Protein AF-A0A267T014-F1 (afdb_monomer)

Sequence (109 aa):
MQKKISIEIADNDAETTQGLMYRKSMPDTCGMLFVFPDSQERSFWMKNTFIPLDLLFINSNKEVITIQPNRPPFSEEAIPSYKPAQYVLEVNAGFCQRNGIKQGDKISF

Radius of gyration: 12.56 Å; Cα contacts (8 Å, |Δi|>4): 240; chains: 1; bounding box: 33×25×30 Å

Mean predicted aligned error: 2.31 Å

Nearest PDB structures (foldseek):
  3pjy-assembly1_A  TM=9.939E-01  e=1.218E-13  Sinorhizobium meliloti
  3m7a-assembly2_B  TM=9.860E-01  e=4.218E-12  Novosphingobium aromaticivorans DSM 12444
  3x29-assembly2_D  TM=3.868E-01  e=3.905E-02  Clostridium perfringens
  3ziw-assembly2_F  TM=4.193E-01  e=5.671E-02  Clostridium perfringens
  2xh6-assembly1_A  TM=4.083E-01  e=6.423E-02  Clostridium perfringens

Foldseek 3Di:
DDQAAAEDEDEDPVCVQCAQAPPPDDDQRYKYKYAAPFWDKDKDFQARHQFFKKKFFAAPQQFGADIDARHHHRGPDIDISVGTGRMMIIGGGCSCVVVVNDGGDGDDD

pLDDT: mean 96.93, std 4.25, range [60.16, 98.81]

Solvent-accessible surface area (backbone atoms only — not comparable to full-atom values): 6088 Å² total; per-residue (Å²): 135,91,86,82,63,52,69,48,80,22,73,48,72,69,46,53,72,47,62,64,44,72,38,85,73,78,61,90,53,38,34,41,36,36,51,52,102,53,67,40,71,46,71,47,63,26,59,60,15,64,51,43,28,21,40,36,24,16,27,86,86,34,29,27,72,31,72,48,67,59,39,59,48,52,35,72,60,80,47,66,36,92,43,55,26,20,30,36,38,40,33,48,44,52,50,45,69,78,69,70,60,54,71,72,41,76,64,86,133

Secondary structure (DSSP, 8-state):
-----EEEEE-SHHHHHHTTTT-S---TTEEEEEEEEEEE--EE--TT--S-EEEEEE-TTSBEEEEEEEEPTT--S-EE-SS-EEEEEEEETTHHHHHT--TT-B---

Structure (mmCIF, N/CA/C/O backbone):
data_AF-A0A267T014-F1
#
_entry.id   AF-A0A267T014-F1
#
loop_
_atom_site.group_PDB
_atom_site.id
_atom_site.type_symbol
_atom_site.label_atom_id
_atom_site.label_alt_id
_atom_site.label_comp_id
_atom_site.label_asym_id
_atom_site.label_entity_id
_atom_site.label_seq_id
_atom_site.pdbx_PDB_ins_code
_atom_site.Cartn_x
_atom_site.Cartn_y
_atom_site.Cartn_z
_atom_site.occupancy
_atom_site.B_iso_or_equiv
_atom_site.auth_seq_id
_atom_site.auth_comp_id
_atom_site.auth_asym_id
_atom_site.auth_atom_id
_atom_site.pdbx_PDB_model_num
ATOM 1 N N . MET A 1 1 ? -17.517 8.555 -2.477 1.00 60.16 1 MET A N 1
ATOM 2 C CA . MET A 1 1 ? -17.987 7.291 -3.095 1.00 60.16 1 MET A CA 1
ATOM 3 C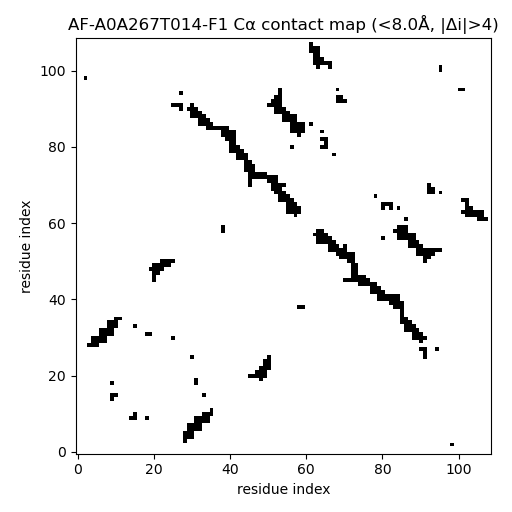 C . MET A 1 1 ? -17.208 6.150 -2.462 1.00 60.16 1 MET A C 1
ATOM 5 O O . MET A 1 1 ? -16.056 6.370 -2.119 1.00 60.16 1 MET A O 1
ATOM 9 N N . GLN A 1 2 ? -17.812 4.977 -2.260 1.00 79.19 2 GLN A N 1
ATOM 10 C CA . GLN A 1 2 ? -17.132 3.828 -1.649 1.00 79.19 2 GLN A CA 1
ATOM 11 C C . GLN A 1 2 ? -16.549 2.930 -2.749 1.00 79.19 2 GLN A C 1
ATOM 13 O O . GLN A 1 2 ? -17.287 2.482 -3.626 1.00 79.19 2 GLN A O 1
ATOM 18 N N . LYS A 1 3 ? -15.238 2.673 -2.714 1.00 90.69 3 LYS A N 1
ATOM 19 C CA . LYS A 1 3 ? -14.556 1.735 -3.617 1.00 90.69 3 LYS A CA 1
ATOM 20 C C . LYS A 1 3 ? -14.310 0.421 -2.879 1.00 90.69 3 LYS A C 1
ATOM 22 O O . LYS A 1 3 ? -13.855 0.440 -1.740 1.00 90.69 3 LYS A O 1
ATOM 27 N N . LYS A 1 4 ? -14.611 -0.707 -3.522 1.00 95.75 4 LYS A N 1
ATOM 28 C CA . LYS A 1 4 ? -14.317 -2.053 -3.011 1.00 95.75 4 LYS A CA 1
ATOM 29 C C . LYS A 1 4 ? -13.275 -2.716 -3.902 1.00 95.75 4 LYS A C 1
ATOM 31 O O . LYS A 1 4 ? -13.342 -2.570 -5.124 1.00 95.75 4 LYS A O 1
ATOM 36 N N . ILE A 1 5 ? -12.345 -3.424 -3.276 1.00 96.69 5 ILE A N 1
ATOM 37 C CA . ILE A 1 5 ? -11.317 -4.239 -3.923 1.00 96.69 5 ILE A CA 1
ATOM 38 C C . ILE A 1 5 ? -11.210 -5.577 -3.189 1.00 96.69 5 ILE A C 1
ATOM 40 O O . ILE A 1 5 ? -11.568 -5.666 -2.014 1.00 96.69 5 ILE A O 1
ATOM 44 N N . SER A 1 6 ? -10.735 -6.604 -3.880 1.00 97.94 6 SER A N 1
ATOM 45 C CA . SER A 1 6 ? -10.329 -7.870 -3.273 1.00 97.94 6 SER A CA 1
ATOM 46 C C . SER A 1 6 ? -8.947 -7.711 -2.643 1.00 97.94 6 SER A C 1
ATOM 48 O O . SER A 1 6 ? -8.082 -7.061 -3.225 1.00 97.94 6 SER A O 1
ATOM 50 N N . ILE A 1 7 ? -8.733 -8.296 -1.467 1.00 97.56 7 ILE A N 1
ATOM 51 C CA . ILE A 1 7 ? -7.447 -8.228 -0.769 1.00 97.56 7 ILE A CA 1
ATOM 52 C C . ILE A 1 7 ? -6.892 -9.624 -0.517 1.00 97.56 7 ILE A C 1
ATOM 54 O O . ILE A 1 7 ? -7.632 -10.537 -0.156 1.00 97.56 7 ILE A O 1
ATOM 58 N N . GLU A 1 8 ? -5.586 -9.766 -0.692 1.00 97.88 8 GLU A N 1
ATOM 59 C CA . GLU A 1 8 ? -4.807 -10.832 -0.065 1.00 97.88 8 GLU A CA 1
ATOM 60 C C . GLU A 1 8 ? -4.261 -10.310 1.264 1.00 97.88 8 GLU A C 1
ATOM 62 O O . GLU A 1 8 ? -3.900 -9.136 1.356 1.00 97.88 8 GLU A O 1
ATOM 67 N N . ILE A 1 9 ? -4.243 -11.150 2.298 1.00 97.62 9 ILE A N 1
ATOM 68 C CA . ILE A 1 9 ? -3.775 -10.766 3.633 1.00 97.62 9 ILE A CA 1
ATOM 69 C C . ILE A 1 9 ? -2.358 -11.300 3.820 1.00 97.62 9 ILE A C 1
ATOM 71 O O . ILE A 1 9 ? -2.108 -12.466 3.530 1.00 97.62 9 ILE A O 1
ATOM 75 N N . ALA A 1 10 ? -1.467 -10.433 4.293 1.00 96.56 10 ALA A N 1
ATOM 76 C CA . ALA A 1 10 ? -0.156 -10.791 4.815 1.00 96.56 10 ALA A CA 1
ATOM 77 C C . ALA A 1 10 ? -0.148 -10.492 6.321 1.00 96.56 10 ALA A C 1
ATOM 79 O O . ALA A 1 10 ? -0.177 -9.321 6.713 1.00 96.56 10 ALA A O 1
ATOM 80 N N . ASP A 1 11 ? -0.166 -11.527 7.162 1.00 93.81 11 ASP A N 1
ATOM 81 C CA . ASP A 1 11 ? -0.324 -11.386 8.624 1.00 93.81 11 ASP A CA 1
ATOM 82 C C . ASP A 1 11 ? 0.817 -11.997 9.450 1.00 93.81 11 ASP A C 1
ATOM 84 O O . ASP A 1 11 ? 0.798 -11.965 10.684 1.00 93.81 11 ASP A O 1
ATOM 88 N N . ASN A 1 12 ? 1.849 -12.494 8.771 1.00 94.19 12 ASN A N 1
ATOM 89 C CA . ASN A 1 12 ? 3.089 -12.952 9.383 1.00 94.19 12 ASN A CA 1
ATOM 90 C C . ASN A 1 12 ? 4.325 -12.347 8.701 1.00 94.19 12 ASN A C 1
ATOM 92 O O . ASN A 1 12 ? 4.249 -11.738 7.629 1.00 94.19 12 ASN A O 1
ATOM 96 N N . ASP A 1 13 ? 5.487 -12.518 9.332 1.00 92.19 13 ASP A N 1
ATOM 97 C CA . ASP A 1 13 ? 6.745 -11.914 8.882 1.00 92.19 13 ASP A CA 1
ATOM 98 C C . ASP A 1 13 ? 7.180 -12.404 7.494 1.00 92.19 13 ASP A C 1
ATOM 100 O O . ASP A 1 13 ? 7.713 -11.623 6.702 1.00 92.19 13 ASP A O 1
ATOM 104 N N . ALA A 1 14 ? 6.946 -13.682 7.176 1.00 94.94 14 ALA A N 1
ATOM 105 C CA . ALA A 1 14 ? 7.335 -14.263 5.893 1.00 94.94 14 ALA A CA 1
ATOM 106 C C . ALA A 1 14 ? 6.489 -13.692 4.746 1.00 94.94 14 ALA A C 1
ATOM 108 O O . ALA A 1 14 ? 7.036 -13.253 3.734 1.00 94.94 14 ALA A O 1
ATOM 109 N N . GLU A 1 15 ? 5.169 -13.632 4.926 1.00 95.69 15 GLU A N 1
ATOM 110 C CA . GLU A 1 15 ? 4.247 -13.012 3.970 1.00 95.69 15 GLU A CA 1
ATOM 111 C C . GLU A 1 15 ? 4.498 -11.513 3.830 1.00 95.69 15 GLU A C 1
ATOM 113 O O . GLU A 1 15 ? 4.523 -11.001 2.713 1.00 95.69 15 GLU A O 1
ATOM 118 N N . THR A 1 16 ? 4.755 -10.818 4.940 1.00 94.31 16 THR A N 1
ATOM 119 C CA . THR A 1 16 ? 5.069 -9.385 4.929 1.00 94.31 16 THR A CA 1
ATOM 120 C C . THR A 1 16 ? 6.360 -9.101 4.171 1.00 94.31 16 THR A C 1
ATOM 122 O O . THR A 1 16 ? 6.414 -8.179 3.361 1.00 94.31 16 THR A O 1
ATOM 125 N N . THR A 1 17 ? 7.399 -9.907 4.402 1.00 93.69 17 THR A N 1
ATOM 126 C CA . THR A 1 17 ? 8.692 -9.755 3.721 1.00 93.69 17 THR A CA 1
ATOM 127 C C . THR A 1 17 ? 8.571 -10.040 2.228 1.00 93.69 17 THR A C 1
ATOM 129 O O . THR A 1 17 ? 9.200 -9.355 1.425 1.00 93.69 17 THR A O 1
ATOM 132 N N . GLN A 1 18 ? 7.778 -11.046 1.851 1.00 96.62 18 GLN A N 1
ATOM 133 C CA . GLN A 1 18 ? 7.553 -11.407 0.455 1.00 96.62 18 GLN A CA 1
ATOM 134 C C . GLN A 1 18 ? 6.678 -10.379 -0.276 1.00 96.62 18 GLN A C 1
ATOM 136 O O . GLN A 1 18 ? 6.966 -10.046 -1.424 1.00 96.62 18 GLN A O 1
ATOM 141 N N . GLY A 1 19 ? 5.602 -9.902 0.350 1.00 97.12 19 GLY A N 1
ATOM 142 C CA . GLY A 1 19 ? 4.655 -8.959 -0.240 1.00 97.12 19 GLY A CA 1
ATOM 143 C C . GLY A 1 19 ? 4.237 -9.326 -1.673 1.00 97.12 19 GLY A C 1
ATOM 144 O O . GLY A 1 19 ? 3.939 -10.480 -1.999 1.00 97.12 19 GLY A O 1
ATOM 145 N N . LEU A 1 20 ? 4.271 -8.334 -2.565 1.00 97.69 20 LEU A N 1
ATOM 146 C CA . LEU A 1 20 ? 3.975 -8.490 -3.994 1.00 97.69 20 LEU A CA 1
ATOM 147 C C . LEU A 1 20 ? 5.208 -8.830 -4.864 1.00 97.69 20 LEU A C 1
ATOM 149 O O . LEU A 1 20 ? 5.142 -8.702 -6.093 1.00 97.69 20 LEU A O 1
ATOM 153 N N . MET A 1 21 ? 6.324 -9.286 -4.274 1.00 98.25 21 MET A N 1
ATOM 154 C CA . MET A 1 21 ? 7.528 -9.656 -5.030 1.00 98.25 21 MET A CA 1
ATOM 155 C C . MET A 1 21 ? 7.228 -10.684 -6.132 1.00 98.25 21 MET A C 1
ATOM 157 O O . MET A 1 21 ? 6.413 -11.596 -5.978 1.00 98.25 21 MET A O 1
ATOM 161 N N . TYR A 1 22 ? 7.928 -10.538 -7.258 1.00 98.25 22 TYR A N 1
ATOM 162 C CA . TYR A 1 22 ? 7.884 -11.399 -8.446 1.00 98.25 22 TYR A CA 1
ATOM 163 C C . TYR A 1 22 ? 6.546 -11.467 -9.203 1.00 98.25 22 TYR A C 1
ATOM 165 O O . TYR A 1 22 ? 6.456 -12.134 -10.241 1.00 98.25 22 TYR A O 1
ATOM 173 N N . ARG A 1 23 ? 5.504 -10.757 -8.754 1.00 97.44 23 ARG A N 1
ATOM 174 C CA . ARG A 1 23 ? 4.235 -10.670 -9.487 1.00 97.44 23 ARG A CA 1
ATOM 175 C C . ARG A 1 23 ? 4.395 -9.798 -10.722 1.00 97.44 23 ARG A C 1
ATOM 177 O O . ARG A 1 23 ? 4.787 -8.641 -10.635 1.00 97.44 23 ARG A O 1
ATOM 184 N N . LYS A 1 24 ? 4.045 -10.348 -11.886 1.00 97.44 24 LYS A N 1
ATOM 185 C CA . LYS A 1 24 ? 4.133 -9.644 -13.179 1.00 97.44 24 LYS A CA 1
ATOM 186 C C . LYS A 1 24 ? 2.963 -8.691 -13.433 1.00 97.44 24 LYS A C 1
ATOM 188 O O . LYS A 1 24 ? 3.075 -7.804 -14.270 1.00 97.44 24 LYS A O 1
ATOM 193 N N . SER A 1 25 ? 1.840 -8.897 -12.748 1.00 97.56 25 SER A N 1
ATOM 194 C CA . SER A 1 25 ? 0.618 -8.105 -12.896 1.00 97.56 25 SER A CA 1
ATOM 195 C C . SER A 1 25 ? -0.299 -8.299 -11.690 1.00 97.56 25 SER A C 1
ATOM 197 O O . SER A 1 25 ? -0.286 -9.366 -11.076 1.00 97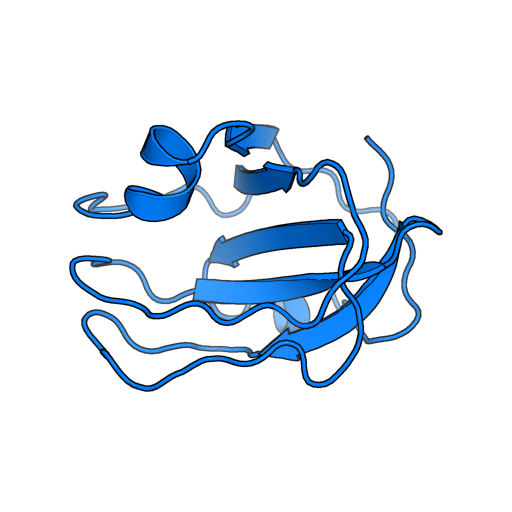.56 25 SER A O 1
ATOM 199 N N . MET A 1 26 ? -1.158 -7.317 -11.424 1.00 97.94 26 MET A N 1
ATOM 200 C CA . MET A 1 26 ? -2.265 -7.402 -10.470 1.00 97.94 26 MET A CA 1
ATOM 201 C C . MET A 1 26 ? -3.472 -6.644 -11.050 1.00 97.94 26 MET A C 1
ATOM 203 O O . MET A 1 26 ? -3.267 -5.579 -11.633 1.00 97.94 26 MET A O 1
ATOM 207 N N . PRO A 1 27 ? -4.716 -7.148 -10.949 1.00 97.56 27 PRO A N 1
ATOM 208 C CA . PRO A 1 27 ? -5.892 -6.385 -11.366 1.00 97.56 27 PRO A CA 1
ATOM 209 C C . PRO A 1 27 ? -6.059 -5.094 -10.552 1.00 97.56 27 PRO A C 1
ATOM 211 O O . PRO A 1 27 ? -5.832 -5.088 -9.347 1.00 97.56 27 PRO A O 1
ATOM 214 N N . ASP A 1 28 ? -6.564 -4.027 -11.175 1.00 93.88 28 ASP A N 1
ATOM 215 C CA . ASP A 1 28 ? -6.850 -2.739 -10.507 1.00 93.88 28 ASP A CA 1
ATOM 216 C C . ASP A 1 28 ? -7.933 -2.824 -9.413 1.00 93.88 28 ASP A C 1
ATOM 218 O O . ASP A 1 28 ? -8.163 -1.872 -8.668 1.00 93.88 28 ASP A O 1
ATOM 222 N N . THR A 1 29 ? -8.630 -3.956 -9.330 1.00 95.00 29 THR A N 1
ATOM 223 C CA . THR A 1 29 ? -9.615 -4.275 -8.292 1.00 95.00 29 THR A CA 1
ATOM 224 C C . THR A 1 29 ? -9.037 -5.144 -7.179 1.00 95.00 29 THR A C 1
ATOM 226 O O . THR A 1 29 ? -9.814 -5.696 -6.402 1.00 95.00 29 THR A O 1
ATOM 229 N N . CYS A 1 30 ? -7.714 -5.293 -7.111 1.00 98.12 30 CYS A N 1
ATOM 230 C CA . CYS A 1 30 ? -7.021 -6.094 -6.112 1.00 98.12 30 CYS A CA 1
ATOM 231 C C . CYS A 1 30 ? -5.970 -5.272 -5.354 1.00 98.12 30 CYS A C 1
ATOM 233 O O . CYS A 1 30 ? -5.503 -4.235 -5.828 1.00 98.12 30 CYS A O 1
ATOM 235 N N . GLY A 1 31 ? -5.586 -5.771 -4.184 1.00 98.25 31 GLY A N 1
ATOM 236 C CA . GLY A 1 31 ? -4.468 -5.269 -3.398 1.00 98.25 31 GLY A CA 1
ATOM 237 C C . GLY A 1 31 ? -3.983 -6.306 -2.391 1.00 98.25 31 GLY A C 1
ATOM 238 O O . GLY A 1 31 ? -4.551 -7.395 -2.282 1.00 98.25 31 GLY A O 1
ATOM 239 N N . MET A 1 32 ? -2.951 -5.950 -1.638 1.00 98.62 32 MET A N 1
ATOM 240 C CA . MET A 1 32 ? -2.450 -6.744 -0.519 1.00 98.62 32 MET A CA 1
ATOM 241 C C . MET A 1 32 ? -2.508 -5.919 0.762 1.00 98.62 32 MET A C 1
ATOM 243 O O . MET A 1 32 ? -1.994 -4.802 0.809 1.00 98.62 32 MET A O 1
ATOM 247 N N . LEU A 1 33 ? -3.169 -6.459 1.782 1.00 98.62 33 LEU A N 1
ATOM 248 C CA . LEU A 1 33 ? -3.293 -5.853 3.098 1.00 98.62 33 LEU A CA 1
ATOM 249 C C . LEU A 1 33 ? -2.319 -6.531 4.059 1.00 98.62 33 LEU A C 1
ATOM 251 O O . LEU A 1 33 ? -2.468 -7.704 4.388 1.00 98.62 33 LEU A O 1
ATOM 255 N N . PHE A 1 34 ? -1.367 -5.756 4.550 1.00 98.62 34 PHE A N 1
ATOM 256 C CA . PHE A 1 34 ? -0.454 -6.148 5.610 1.00 98.62 34 PHE A CA 1
ATOM 257 C C . PHE A 1 34 ? -1.093 -5.803 6.953 1.00 98.62 34 PHE A C 1
ATOM 259 O O . PHE A 1 34 ? -1.484 -4.649 7.175 1.00 98.62 34 PHE A O 1
ATOM 266 N N . VAL A 1 35 ? -1.214 -6.792 7.834 1.00 98.00 35 VAL A N 1
ATOM 267 C CA . VAL A 1 35 ? -1.845 -6.658 9.150 1.00 98.00 35 VAL A CA 1
ATOM 268 C C . VAL A 1 35 ? -0.806 -6.910 10.224 1.00 98.00 35 VAL A C 1
ATOM 270 O O . VAL A 1 35 ? -0.182 -7.964 10.257 1.00 98.00 35 VAL A O 1
ATOM 273 N N . PHE A 1 36 ? -0.649 -5.951 11.130 1.00 97.88 36 PHE A N 1
ATOM 274 C CA . PHE A 1 36 ? 0.336 -6.050 12.193 1.00 97.88 36 PHE A CA 1
ATOM 275 C C . PHE A 1 36 ? -0.318 -6.067 13.581 1.00 97.88 36 PHE A C 1
ATOM 277 O O . PHE A 1 36 ? -1.374 -5.452 13.785 1.00 97.88 36 PHE A O 1
ATOM 284 N N . PRO A 1 37 ? 0.305 -6.741 14.565 1.00 96.56 37 PRO A N 1
ATOM 285 C CA . PRO A 1 37 ? -0.251 -6.858 15.914 1.00 96.56 37 PRO A CA 1
ATOM 286 C C . PRO A 1 37 ? -0.222 -5.537 16.698 1.00 96.56 37 PRO A C 1
ATOM 288 O O . PRO A 1 37 ? -0.943 -5.392 17.683 1.00 96.56 37 PRO A O 1
ATOM 291 N N . ASP A 1 38 ? 0.585 -4.568 16.270 1.00 97.38 38 ASP A N 1
ATOM 292 C CA . ASP A 1 38 ? 0.818 -3.304 16.959 1.00 97.38 38 ASP A CA 1
ATOM 293 C C . ASP A 1 38 ? 0.774 -2.088 16.020 1.00 97.38 38 ASP A C 1
ATOM 295 O O . ASP A 1 38 ? 0.644 -2.199 14.800 1.00 97.38 38 ASP A O 1
ATOM 299 N N . SER A 1 39 ? 0.853 -0.889 16.600 1.00 97.88 39 SER A N 1
ATOM 300 C CA . SER A 1 39 ? 0.929 0.368 15.853 1.00 97.88 39 SER A CA 1
ATOM 301 C C . SER A 1 39 ? 2.301 0.996 16.065 1.00 97.88 39 SER A C 1
ATOM 303 O O . SER A 1 39 ? 2.580 1.532 17.137 1.00 97.88 39 SER A O 1
ATOM 305 N N . GLN A 1 40 ? 3.155 0.924 15.046 1.00 98.31 40 GLN A N 1
ATOM 306 C CA . GLN A 1 40 ? 4.516 1.469 15.053 1.00 98.31 40 GLN A CA 1
ATOM 307 C C . GLN A 1 40 ? 4.826 2.134 13.714 1.00 98.31 40 GLN A C 1
ATOM 309 O O . GLN A 1 40 ? 4.092 1.952 12.741 1.00 98.31 40 GLN A O 1
ATOM 314 N N . GLU A 1 41 ? 5.887 2.937 13.646 1.00 98.19 41 GLU A N 1
ATOM 315 C CA . GLU A 1 41 ? 6.391 3.375 12.345 1.00 98.19 41 GLU A CA 1
ATOM 316 C C . GLU A 1 41 ? 6.860 2.160 11.540 1.00 98.19 41 GLU A C 1
ATOM 318 O O . GLU A 1 41 ? 7.551 1.282 12.053 1.00 98.19 41 GLU A O 1
ATOM 323 N N . ARG A 1 42 ? 6.445 2.097 10.274 1.00 97.12 42 ARG A N 1
ATOM 324 C CA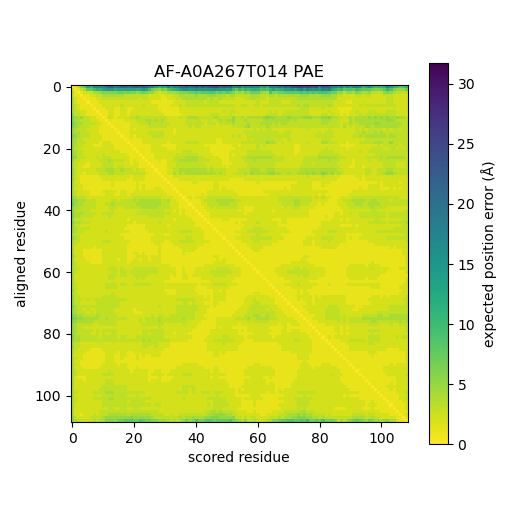 . ARG A 1 42 ? 6.742 0.984 9.368 1.00 97.12 42 ARG A CA 1
ATOM 325 C C . ARG A 1 42 ? 7.502 1.508 8.172 1.00 97.12 42 ARG A C 1
ATOM 327 O O . ARG A 1 42 ? 7.262 2.630 7.733 1.00 97.12 42 ARG A O 1
ATOM 334 N N . SER A 1 43 ? 8.381 0.685 7.621 1.00 97.38 43 SER A N 1
ATOM 335 C CA . SER A 1 43 ? 9.070 0.994 6.375 1.00 97.38 43 SER A CA 1
ATOM 336 C C . SER A 1 43 ? 8.992 -0.193 5.437 1.00 97.38 43 SER A C 1
ATOM 338 O O . SER A 1 43 ? 9.214 -1.327 5.847 1.00 97.38 43 SER A O 1
ATOM 340 N N . PHE A 1 44 ? 8.678 0.098 4.183 1.00 98.19 44 PHE A N 1
ATOM 341 C CA . PHE A 1 44 ? 8.633 -0.863 3.087 1.00 98.19 44 PHE A CA 1
ATOM 342 C C . PHE A 1 44 ? 9.709 -0.517 2.051 1.00 98.19 44 PHE A C 1
ATOM 344 O O . PHE A 1 44 ? 10.403 0.494 2.172 1.00 98.19 44 PHE A O 1
ATOM 351 N N . TRP A 1 45 ? 9.831 -1.357 1.031 1.00 97.81 45 TRP A N 1
ATOM 352 C CA . TRP A 1 45 ? 10.640 -1.138 -0.166 1.00 97.81 45 TRP A CA 1
ATOM 353 C C . TRP A 1 45 ? 9.960 -1.812 -1.362 1.00 97.81 45 TRP A C 1
ATOM 355 O O . TRP A 1 45 ? 8.951 -2.494 -1.207 1.00 97.81 45 TRP A O 1
ATOM 365 N N . MET A 1 46 ? 10.535 -1.676 -2.550 1.00 98.44 46 MET A N 1
ATOM 366 C CA . MET A 1 46 ? 10.057 -2.304 -3.787 1.00 98.44 46 MET A CA 1
ATOM 367 C C . MET A 1 46 ? 11.016 -3.394 -4.287 1.00 98.44 46 MET A C 1
ATOM 369 O O . MET A 1 46 ? 10.978 -3.766 -5.465 1.00 98.44 46 MET A O 1
ATOM 373 N N . LYS A 1 47 ? 11.898 -3.907 -3.414 1.00 98.06 47 LYS A N 1
ATOM 374 C CA . LYS A 1 47 ? 12.862 -4.966 -3.740 1.00 98.06 47 LYS A CA 1
ATOM 375 C C . LYS A 1 47 ? 12.133 -6.141 -4.384 1.00 98.06 47 LYS A C 1
ATOM 377 O O . LYS A 1 47 ? 11.194 -6.656 -3.802 1.00 98.06 47 LYS A O 1
ATOM 382 N N . ASN A 1 48 ? 12.565 -6.565 -5.572 1.00 98.25 48 ASN A N 1
ATOM 383 C CA . ASN A 1 48 ? 11.957 -7.656 -6.350 1.00 98.25 48 ASN A CA 1
ATOM 384 C C . ASN A 1 48 ? 10.461 -7.494 -6.710 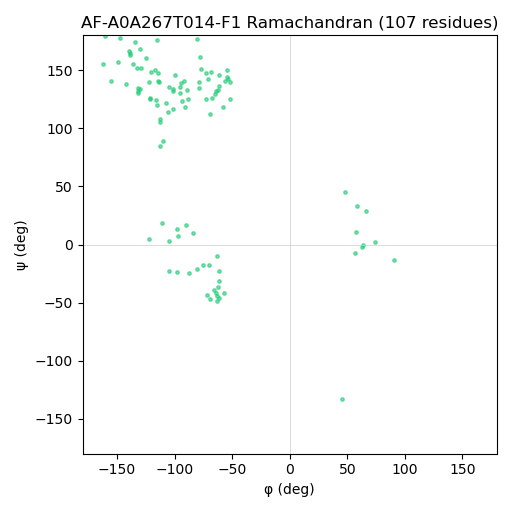1.00 98.25 48 ASN A C 1
ATOM 386 O O . ASN A 1 48 ? 9.856 -8.438 -7.224 1.00 98.25 48 ASN A O 1
ATOM 390 N N . THR A 1 49 ? 9.859 -6.321 -6.514 1.00 98.50 49 THR A N 1
ATOM 391 C CA . THR A 1 49 ? 8.478 -6.027 -6.923 1.00 98.50 49 THR A CA 1
ATOM 392 C C . THR A 1 49 ? 8.478 -5.444 -8.333 1.00 98.50 49 THR A C 1
ATOM 394 O O . THR A 1 49 ? 9.084 -4.402 -8.575 1.00 98.50 49 THR A O 1
ATOM 397 N N . PHE A 1 50 ? 7.826 -6.127 -9.283 1.00 98.56 50 PHE A N 1
ATOM 398 C CA . PHE A 1 50 ? 7.893 -5.774 -10.712 1.00 98.56 50 PHE A CA 1
ATOM 399 C C . PHE A 1 50 ? 6.842 -4.743 -11.137 1.00 98.56 50 PHE A C 1
ATOM 401 O O . PHE A 1 50 ? 7.027 -4.047 -12.134 1.00 98.56 50 PHE A O 1
ATOM 408 N N . ILE A 1 51 ? 5.731 -4.667 -10.405 1.00 98.38 51 ILE A N 1
ATOM 409 C CA . ILE A 1 51 ? 4.641 -3.727 -10.667 1.00 98.38 51 ILE A CA 1
ATOM 410 C C . ILE A 1 51 ? 4.821 -2.460 -9.818 1.00 98.38 51 ILE A C 1
ATOM 412 O O . ILE A 1 51 ? 5.199 -2.565 -8.653 1.00 98.38 51 ILE A O 1
ATOM 416 N N . PRO A 1 52 ? 4.576 -1.258 -10.366 1.00 98.44 52 PRO A N 1
ATOM 417 C CA . PRO A 1 52 ? 4.591 -0.035 -9.573 1.00 98.44 52 PRO A CA 1
ATOM 418 C C . PRO A 1 52 ? 3.366 0.009 -8.649 1.00 98.44 52 PRO A C 1
ATOM 420 O O . PRO A 1 52 ? 2.266 -0.380 -9.056 1.00 98.44 52 PRO A O 1
ATOM 423 N N . LEU A 1 53 ? 3.538 0.521 -7.429 1.00 98.75 53 LEU A N 1
ATOM 424 C CA . LEU A 1 53 ? 2.501 0.486 -6.389 1.00 98.75 53 LEU A CA 1
ATOM 425 C C . LEU A 1 53 ? 2.252 1.855 -5.750 1.00 98.75 53 LEU A C 1
ATOM 427 O O . LEU A 1 53 ? 3.152 2.687 -5.653 1.00 98.75 53 LEU A O 1
ATOM 431 N N . ASP A 1 54 ? 1.031 2.065 -5.265 1.00 98.75 54 ASP A N 1
ATOM 432 C CA . ASP A 1 54 ? 0.761 3.024 -4.197 1.00 98.75 54 ASP A CA 1
ATOM 433 C C . ASP A 1 54 ? 0.753 2.261 -2.864 1.00 98.75 54 ASP A C 1
ATOM 435 O O . ASP A 1 54 ? 0.126 1.204 -2.758 1.00 98.75 54 ASP A O 1
ATOM 439 N N . LEU A 1 55 ? 1.405 2.815 -1.839 1.00 98.75 55 LEU A N 1
ATOM 440 C CA . LEU A 1 55 ? 1.365 2.287 -0.472 1.00 98.75 55 LEU A CA 1
ATOM 441 C C . LEU A 1 55 ? 0.526 3.212 0.411 1.00 98.75 55 LEU A C 1
ATOM 443 O O . LEU A 1 55 ? 0.842 4.396 0.556 1.00 98.75 55 LEU A O 1
ATOM 447 N N . LEU A 1 56 ? -0.530 2.674 1.019 1.00 98.69 56 LEU A N 1
ATOM 448 C CA . LEU A 1 56 ? -1.371 3.378 1.982 1.00 98.69 56 LEU A CA 1
ATOM 449 C C . LEU A 1 56 ? -1.053 2.865 3.385 1.00 98.69 56 LEU A C 1
ATOM 451 O O . LEU A 1 56 ? -1.345 1.718 3.711 1.00 98.69 56 LEU A O 1
ATOM 455 N N . PHE A 1 57 ? -0.497 3.724 4.230 1.00 98.81 57 PHE A N 1
ATOM 456 C CA . PHE A 1 57 ? -0.276 3.432 5.643 1.00 98.81 57 PHE A CA 1
ATOM 457 C C . PHE A 1 57 ? -1.504 3.841 6.445 1.00 98.81 57 PHE A C 1
ATOM 459 O O . PHE A 1 57 ? -2.039 4.940 6.267 1.00 98.81 57 PHE A O 1
ATOM 466 N N . ILE A 1 58 ? -1.959 2.951 7.321 1.00 98.81 58 ILE A N 1
ATOM 467 C CA . ILE A 1 58 ? -3.262 3.039 7.976 1.00 98.81 58 ILE A CA 1
ATOM 468 C C . ILE A 1 58 ? -3.078 2.809 9.477 1.00 98.81 58 ILE A C 1
ATOM 470 O O . ILE A 1 58 ? -2.400 1.871 9.903 1.00 98.81 58 ILE A O 1
ATOM 474 N N . ASN A 1 59 ? -3.677 3.669 10.297 1.00 98.50 59 ASN A N 1
ATOM 475 C CA . ASN A 1 59 ? -3.597 3.555 11.754 1.00 98.50 59 ASN A CA 1
ATOM 476 C C . ASN A 1 59 ? -4.587 2.514 12.322 1.00 98.50 59 ASN A C 1
ATOM 478 O O . ASN A 1 59 ? -5.420 1.951 11.611 1.00 98.50 59 ASN A O 1
ATOM 482 N N . SER A 1 60 ? -4.531 2.293 13.637 1.00 98.06 60 SER A N 1
ATOM 483 C CA . SER A 1 60 ? -5.425 1.373 14.358 1.00 98.06 60 SER A CA 1
ATOM 484 C C . SER A 1 60 ? -6.914 1.742 14.278 1.00 98.06 60 SER A C 1
ATOM 486 O O . SER A 1 60 ? -7.773 0.869 14.379 1.00 98.06 60 SER A O 1
ATOM 488 N N . ASN A 1 61 ? -7.234 3.012 14.007 1.00 98.12 61 ASN A N 1
ATOM 489 C CA . ASN A 1 61 ? -8.599 3.503 13.785 1.00 98.12 61 ASN A CA 1
ATOM 490 C C . ASN A 1 61 ? -9.092 3.301 12.336 1.00 98.12 61 ASN A C 1
ATOM 492 O O . ASN A 1 61 ? -10.144 3.833 11.965 1.00 98.12 61 ASN A O 1
ATOM 496 N N . LYS A 1 62 ? -8.345 2.539 11.523 1.00 98.19 62 LYS A N 1
ATOM 497 C CA . LYS A 1 62 ? -8.589 2.281 10.095 1.00 98.19 62 LYS A CA 1
ATOM 498 C C . LYS A 1 62 ? -8.634 3.555 9.238 1.00 98.19 62 LYS A C 1
ATOM 500 O O . LYS A 1 62 ? -9.374 3.624 8.257 1.00 98.19 62 LYS A O 1
ATOM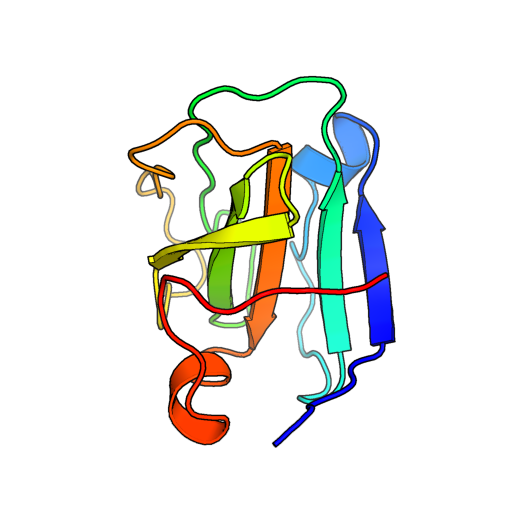 505 N N . GLU A 1 63 ? -7.849 4.565 9.599 1.00 98.50 63 GLU A N 1
ATOM 506 C CA . GLU A 1 63 ? -7.706 5.821 8.856 1.00 98.50 63 GLU A CA 1
ATOM 507 C C . GLU A 1 63 ? -6.372 5.857 8.103 1.00 98.50 63 GLU A C 1
ATOM 509 O O . GLU A 1 63 ? -5.327 5.509 8.659 1.00 98.50 63 GLU A O 1
ATOM 514 N N . VAL A 1 64 ? -6.401 6.298 6.844 1.00 98.56 64 VAL A N 1
ATOM 515 C CA . VAL A 1 64 ? -5.204 6.490 6.018 1.00 98.56 64 VAL A CA 1
ATOM 516 C C . VAL A 1 64 ? -4.403 7.672 6.558 1.00 98.56 64 VAL A C 1
ATOM 518 O O . VAL A 1 64 ? -4.819 8.824 6.452 1.00 98.56 64 VAL A O 1
ATOM 521 N N . ILE A 1 65 ? -3.223 7.399 7.105 1.00 98.50 65 ILE A N 1
ATOM 522 C CA . ILE A 1 65 ? -2.351 8.408 7.723 1.00 98.50 65 ILE A CA 1
ATOM 523 C C . ILE A 1 65 ? -1.252 8.905 6.792 1.00 98.50 65 ILE A C 1
ATOM 525 O O . ILE A 1 65 ? -0.723 9.996 7.001 1.00 98.50 65 ILE A O 1
ATOM 529 N N . THR A 1 66 ? -0.872 8.113 5.790 1.00 98.56 66 THR A N 1
ATOM 530 C CA . THR A 1 66 ? 0.149 8.457 4.796 1.00 98.56 66 THR A CA 1
ATOM 531 C C . THR A 1 66 ? -0.100 7.666 3.520 1.00 98.56 66 THR A C 1
ATOM 533 O O . THR A 1 66 ? -0.468 6.497 3.567 1.00 98.56 66 THR A O 1
ATOM 536 N N . ILE A 1 67 ? 0.101 8.318 2.376 1.00 98.69 67 ILE A N 1
ATOM 537 C CA . ILE A 1 67 ? 0.072 7.685 1.057 1.00 98.69 67 ILE A CA 1
ATOM 538 C C . ILE A 1 67 ? 1.431 7.942 0.419 1.00 98.69 67 ILE A C 1
ATOM 540 O O . ILE A 1 67 ? 1.859 9.092 0.323 1.00 98.69 67 ILE A O 1
ATOM 544 N N . GLN A 1 68 ? 2.092 6.877 -0.016 1.00 98.50 68 GLN A N 1
ATOM 545 C CA . GLN A 1 68 ? 3.335 6.912 -0.776 1.00 98.50 68 GLN A CA 1
ATOM 546 C C . GLN A 1 68 ? 3.001 6.456 -2.205 1.00 98.50 68 GLN A C 1
ATOM 548 O O . GLN A 1 68 ? 3.025 5.258 -2.485 1.00 98.50 68 GLN A O 1
ATOM 553 N N . PRO A 1 69 ? 2.620 7.380 -3.106 1.00 98.31 69 PRO A N 1
ATOM 554 C CA . PRO A 1 69 ? 2.129 7.015 -4.430 1.00 98.31 69 PRO A CA 1
ATOM 555 C C . PRO A 1 69 ? 3.273 6.641 -5.379 1.00 98.31 69 PRO A C 1
ATOM 557 O O . PRO A 1 69 ? 4.418 7.048 -5.155 1.00 98.31 69 PRO A O 1
ATOM 560 N N . ASN A 1 70 ? 2.927 5.934 -6.459 1.00 97.81 70 ASN A N 1
ATOM 561 C CA . ASN A 1 70 ? 3.758 5.676 -7.642 1.00 97.81 70 ASN A CA 1
ATOM 562 C C . ASN A 1 70 ? 5.187 5.204 -7.324 1.00 97.81 70 ASN A C 1
ATOM 564 O O . ASN A 1 70 ? 6.159 5.695 -7.901 1.00 97.81 70 ASN A O 1
ATOM 568 N N . ARG A 1 71 ? 5.326 4.265 -6.386 1.00 98.25 71 ARG A N 1
ATOM 569 C CA . ARG A 1 71 ? 6.622 3.695 -6.019 1.00 98.25 71 ARG A CA 1
ATOM 570 C C . ARG A 1 71 ? 7.170 2.870 -7.188 1.00 98.25 71 ARG A C 1
ATOM 572 O O . ARG A 1 71 ? 6.453 2.002 -7.696 1.00 98.25 71 ARG A O 1
ATOM 579 N N . PRO A 1 72 ? 8.403 3.151 -7.651 1.00 97.81 72 PRO A N 1
ATOM 580 C CA . PRO A 1 72 ? 8.956 2.492 -8.823 1.00 97.81 72 PRO A CA 1
ATOM 581 C C . PRO A 1 72 ? 9.338 1.035 -8.513 1.00 97.81 72 PRO A C 1
ATOM 583 O O . PRO A 1 72 ? 9.781 0.750 -7.398 1.00 97.81 72 PRO A O 1
ATOM 586 N N . PRO A 1 73 ? 9.221 0.118 -9.490 1.00 98.12 73 PRO A N 1
ATOM 587 C CA . PRO A 1 73 ? 9.686 -1.259 -9.350 1.00 98.12 73 PRO A CA 1
ATOM 588 C C . PRO A 1 73 ? 11.158 -1.336 -8.936 1.00 98.12 73 PRO A C 1
ATOM 590 O O . PRO A 1 73 ? 11.955 -0.472 -9.305 1.00 98.12 73 PRO A O 1
ATOM 593 N N . PHE A 1 74 ? 11.526 -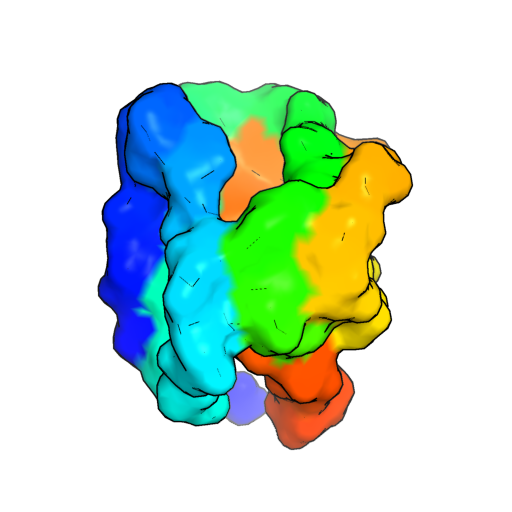2.397 -8.219 1.00 98.12 74 PHE A N 1
ATOM 594 C CA . PHE A 1 74 ? 12.904 -2.731 -7.820 1.00 98.12 74 PHE A CA 1
ATOM 595 C C . PHE A 1 74 ? 13.634 -1.737 -6.904 1.00 98.12 74 PHE A C 1
ATOM 597 O O . PHE A 1 74 ? 14.765 -2.021 -6.515 1.00 98.12 74 PHE A O 1
ATOM 604 N N . SER A 1 75 ? 13.036 -0.599 -6.541 1.00 97.62 75 SER A N 1
ATOM 605 C CA . SER A 1 75 ? 13.686 0.348 -5.631 1.00 97.62 75 SER A CA 1
ATOM 606 C C . SER A 1 75 ? 13.872 -0.257 -4.238 1.00 97.62 75 SER A C 1
ATOM 608 O O . SER A 1 75 ? 12.926 -0.765 -3.640 1.00 97.62 75 SER A O 1
ATOM 610 N N . GLU A 1 76 ? 15.087 -0.170 -3.701 1.00 96.19 76 GLU A N 1
ATOM 611 C CA . GLU A 1 76 ? 15.390 -0.536 -2.310 1.00 96.19 76 GLU A CA 1
ATOM 612 C C . GLU A 1 76 ? 15.394 0.688 -1.376 1.00 96.19 76 GLU A C 1
ATOM 614 O O . GLU A 1 76 ? 15.746 0.572 -0.204 1.00 96.19 76 GLU A O 1
ATOM 619 N N . GLU A 1 77 ? 14.994 1.867 -1.870 1.00 97.50 77 GLU A N 1
ATOM 620 C CA . GLU A 1 77 ? 14.815 3.044 -1.020 1.00 97.50 77 GLU A CA 1
ATOM 621 C C . GLU A 1 77 ? 13.731 2.784 0.030 1.00 97.50 77 GLU A C 1
ATOM 623 O O . GLU A 1 77 ? 12.662 2.247 -0.271 1.00 97.50 77 GLU A O 1
ATOM 628 N N . ALA A 1 78 ? 14.009 3.197 1.266 1.00 97.62 78 ALA A N 1
ATOM 629 C CA . ALA A 1 78 ? 13.066 3.067 2.362 1.00 97.62 78 ALA A CA 1
ATOM 630 C C . ALA A 1 78 ? 11.812 3.915 2.106 1.00 97.62 78 ALA A C 1
ATOM 632 O O . ALA A 1 78 ? 11.888 5.105 1.791 1.00 97.62 78 ALA A O 1
ATOM 633 N N . ILE A 1 79 ? 10.648 3.299 2.296 1.00 98.38 79 ILE A N 1
ATOM 634 C CA . ILE A 1 79 ? 9.333 3.922 2.165 1.00 98.38 79 ILE A CA 1
ATOM 635 C C . ILE A 1 79 ? 8.699 3.964 3.559 1.00 98.38 79 ILE A C 1
ATOM 637 O O . ILE A 1 79 ? 7.966 3.040 3.925 1.00 98.38 79 ILE A O 1
ATOM 641 N N . PRO A 1 80 ? 8.997 4.995 4.367 1.00 98.25 80 PRO A N 1
ATOM 642 C CA . PRO A 1 80 ? 8.495 5.089 5.729 1.00 98.25 80 PRO A CA 1
ATOM 643 C C . PRO A 1 80 ? 7.028 5.533 5.772 1.00 98.25 80 PRO A C 1
ATOM 645 O O . PRO A 1 80 ? 6.551 6.307 4.933 1.00 98.25 80 PRO A O 1
ATOM 648 N N . SER A 1 81 ? 6.334 5.094 6.818 1.00 98.31 81 SER A N 1
ATOM 649 C CA . SER A 1 81 ? 4.971 5.504 7.154 1.00 98.31 81 SER A CA 1
ATOM 650 C C . SER A 1 81 ? 4.895 6.906 7.761 1.00 98.31 81 SER A C 1
ATOM 652 O O . SER A 1 81 ? 3.806 7.468 7.827 1.00 98.31 81 SER A O 1
ATOM 654 N N . TYR A 1 82 ? 6.020 7.447 8.252 1.00 98.12 82 TYR A N 1
ATOM 655 C CA . TYR A 1 82 ? 6.172 8.718 8.990 1.00 98.12 82 TYR A CA 1
ATOM 656 C C . TYR A 1 82 ? 5.328 8.878 10.267 1.00 98.12 82 TYR A C 1
ATOM 658 O O . TYR A 1 82 ? 5.462 9.872 10.980 1.00 98.12 82 TYR A O 1
ATOM 666 N N . LYS A 1 83 ? 4.415 7.945 10.536 1.00 97.94 83 LYS A N 1
ATOM 667 C CA . LYS A 1 83 ? 3.506 7.898 11.681 1.00 97.94 83 LYS A CA 1
ATOM 668 C C . LYS A 1 83 ? 3.213 6.433 12.031 1.00 97.94 83 LYS A C 1
ATOM 670 O O . LYS A 1 83 ? 3.297 5.582 11.138 1.00 97.94 83 LYS A O 1
ATOM 675 N N . PRO A 1 84 ? 2.809 6.125 13.275 1.00 98.50 84 PRO A N 1
ATOM 676 C CA . PRO A 1 84 ? 2.435 4.771 13.662 1.00 98.50 84 PR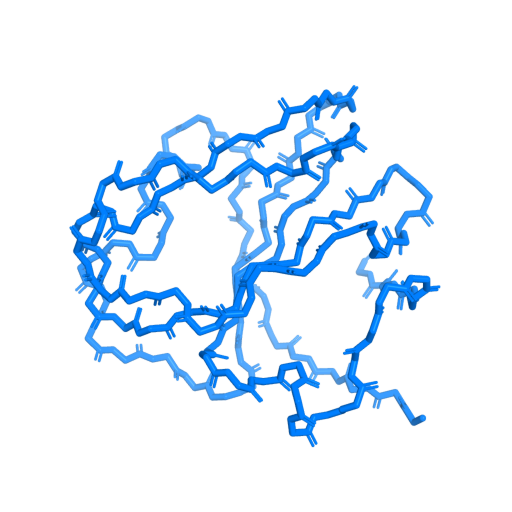O A CA 1
ATOM 677 C C . PRO A 1 84 ? 1.299 4.197 12.806 1.00 98.50 84 PRO A C 1
ATOM 679 O O . PRO A 1 84 ? 0.191 4.736 12.783 1.00 98.50 84 PRO A O 1
ATOM 682 N N . ALA A 1 85 ? 1.588 3.103 12.106 1.00 98.62 85 ALA A N 1
ATOM 683 C CA . ALA A 1 85 ? 0.655 2.362 11.273 1.00 98.62 85 ALA A CA 1
ATOM 684 C C . ALA A 1 85 ? 0.428 0.971 11.871 1.00 98.62 85 ALA A C 1
ATOM 686 O O . ALA A 1 85 ? 1.367 0.322 12.330 1.00 98.62 85 ALA A O 1
ATOM 687 N N . GLN A 1 86 ? -0.809 0.491 11.825 1.00 98.62 86 GLN A N 1
ATOM 688 C CA . GLN A 1 86 ? -1.149 -0.895 12.161 1.00 98.62 86 GLN A CA 1
ATOM 689 C C . GLN A 1 86 ? -1.433 -1.729 10.909 1.00 98.62 86 GLN A C 1
ATOM 691 O O . GLN A 1 86 ? -1.289 -2.948 10.932 1.00 98.62 86 GLN A O 1
ATOM 696 N N . TYR A 1 87 ? -1.790 -1.073 9.805 1.00 98.69 87 TYR A N 1
ATOM 697 C CA . TYR A 1 87 ? -2.032 -1.733 8.533 1.00 98.69 87 TYR A CA 1
ATOM 698 C C . TYR A 1 87 ? -1.317 -0.992 7.410 1.00 98.69 87 TYR A C 1
ATOM 700 O O . TYR A 1 87 ? -1.122 0.227 7.472 1.00 98.69 87 TYR A O 1
ATOM 708 N N . VAL A 1 88 ? -0.950 -1.728 6.369 1.00 98.56 88 VAL A N 1
ATOM 709 C CA . VAL A 1 88 ? -0.457 -1.162 5.112 1.00 98.56 88 VAL A CA 1
ATOM 710 C C . VAL A 1 88 ? -1.233 -1.813 3.981 1.00 98.56 88 VAL A C 1
ATOM 712 O O . VAL A 1 88 ? -1.438 -3.019 3.997 1.00 98.56 88 VA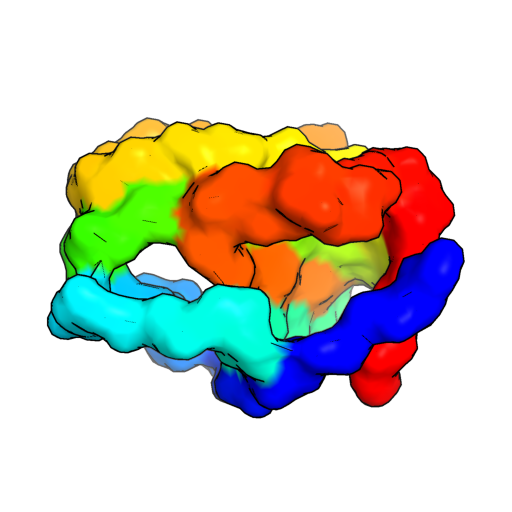L A O 1
ATOM 715 N N . LEU A 1 89 ? -1.709 -1.026 3.023 1.00 98.62 89 LEU A N 1
ATOM 716 C CA . LEU A 1 89 ? -2.382 -1.529 1.832 1.00 98.62 89 LEU A CA 1
ATOM 717 C C . LEU A 1 89 ? -1.545 -1.179 0.604 1.00 98.62 89 LEU A C 1
ATOM 719 O O . LEU A 1 89 ? -1.320 -0.001 0.322 1.00 98.62 89 LEU A O 1
ATOM 723 N N . GLU A 1 90 ? -1.125 -2.203 -0.129 1.00 98.75 90 GLU A N 1
ATOM 724 C CA . GLU A 1 90 ? -0.510 -2.076 -1.447 1.00 98.75 90 GLU A CA 1
ATOM 725 C C . GLU A 1 90 ? -1.559 -2.259 -2.544 1.00 98.75 90 GLU A C 1
ATOM 727 O O . GLU A 1 90 ? -2.320 -3.229 -2.556 1.00 98.75 90 GLU A O 1
ATOM 732 N N . VAL A 1 91 ? -1.585 -1.323 -3.490 1.00 98.62 91 VAL A N 1
ATOM 733 C CA . VAL A 1 91 ? -2.445 -1.336 -4.684 1.00 98.62 91 VAL A CA 1
ATOM 734 C C . VAL A 1 91 ? -1.642 -0.862 -5.892 1.00 98.62 91 VAL A C 1
ATOM 736 O O . VAL A 1 91 ? -0.597 -0.233 -5.735 1.00 98.62 91 VAL A O 1
ATOM 739 N N . ASN A 1 92 ? -2.124 -1.127 -7.110 1.00 98.62 92 ASN A N 1
ATOM 740 C CA . ASN A 1 92 ? -1.461 -0.644 -8.326 1.00 98.62 92 ASN A CA 1
ATOM 741 C C . ASN A 1 92 ? -1.239 0.875 -8.293 1.00 98.62 92 ASN A C 1
ATOM 743 O O . ASN A 1 92 ? -2.110 1.635 -7.863 1.00 98.62 92 ASN A O 1
ATOM 747 N N . ALA A 1 93 ? -0.100 1.321 -8.818 1.00 98.56 93 ALA A N 1
ATOM 748 C CA . ALA A 1 93 ? 0.239 2.736 -8.885 1.00 98.56 93 ALA A CA 1
ATOM 749 C C . ALA A 1 93 ? -0.864 3.596 -9.530 1.00 98.56 93 ALA A C 1
ATOM 751 O O . ALA A 1 93 ? -1.527 3.226 -10.514 1.00 98.56 93 ALA A O 1
ATOM 752 N N . GLY A 1 94 ? -1.075 4.770 -8.939 1.00 97.88 94 GLY A N 1
ATOM 753 C CA . GLY A 1 94 ? -2.096 5.732 -9.337 1.00 97.88 94 GLY A CA 1
ATOM 754 C C . GLY A 1 94 ? -3.525 5.330 -8.960 1.00 97.88 94 GLY A C 1
ATOM 755 O O . GLY A 1 94 ? -4.457 6.072 -9.281 1.00 97.88 94 GLY A O 1
ATOM 756 N N . PHE A 1 95 ? -3.739 4.194 -8.288 1.00 97.75 95 PHE A N 1
ATOM 757 C CA . PHE A 1 95 ? -5.056 3.806 -7.786 1.00 97.75 95 PHE A CA 1
ATOM 758 C C . PHE A 1 95 ? -5.633 4.876 -6.856 1.00 97.75 95 PHE A C 1
ATOM 760 O O . PHE A 1 95 ? -6.813 5.216 -6.983 1.00 97.75 95 PHE A O 1
ATOM 767 N N . CYS A 1 96 ? -4.813 5.457 -5.973 1.00 97.31 96 CYS A N 1
ATOM 768 C CA . CYS A 1 96 ? -5.273 6.501 -5.057 1.00 97.31 96 CYS A CA 1
ATOM 769 C C . CYS A 1 96 ? -5.773 7.723 -5.828 1.00 97.31 96 CYS A C 1
ATOM 771 O O . CYS A 1 96 ? -6.874 8.209 -5.578 1.00 97.31 96 CYS A O 1
ATOM 773 N N . GLN A 1 97 ? -5.009 8.165 -6.831 1.00 97.25 97 GLN A N 1
ATOM 774 C CA . GLN A 1 97 ? -5.375 9.298 -7.677 1.00 97.25 97 GLN A CA 1
ATOM 775 C C . GLN A 1 97 ? -6.663 9.025 -8.467 1.00 97.25 97 GLN A C 1
ATOM 777 O O . GLN A 1 97 ? -7.578 9.846 -8.441 1.00 97.25 97 GLN A O 1
ATOM 782 N N . ARG A 1 98 ? -6.765 7.864 -9.133 1.00 96.38 98 ARG A N 1
ATOM 783 C CA . ARG A 1 98 ? -7.933 7.491 -9.954 1.00 96.38 98 ARG A CA 1
ATOM 784 C C . ARG A 1 98 ? -9.227 7.406 -9.144 1.00 96.38 98 ARG A C 1
ATOM 786 O O . ARG A 1 98 ? -10.296 7.671 -9.684 1.00 96.38 98 ARG A O 1
ATOM 793 N N . ASN A 1 99 ? -9.137 7.033 -7.868 1.00 96.06 99 ASN A N 1
ATOM 794 C CA . ASN A 1 99 ? -10.299 6.854 -6.996 1.00 96.06 99 ASN A CA 1
ATOM 795 C C . ASN A 1 99 ? -10.487 8.004 -5.987 1.00 96.06 99 ASN A C 1
ATOM 797 O O . ASN A 1 99 ? -11.410 7.943 -5.177 1.00 96.06 99 ASN A O 1
ATOM 801 N N . GLY A 1 100 ? -9.651 9.048 -6.034 1.00 96.50 100 GLY A N 1
ATOM 802 C CA . GLY A 1 100 ? -9.745 10.208 -5.143 1.00 96.50 100 GLY A CA 1
ATOM 803 C C . GLY A 1 100 ? -9.468 9.899 -3.668 1.00 96.50 100 GLY A C 1
ATOM 804 O O . GLY A 1 100 ? -10.029 10.569 -2.804 1.00 96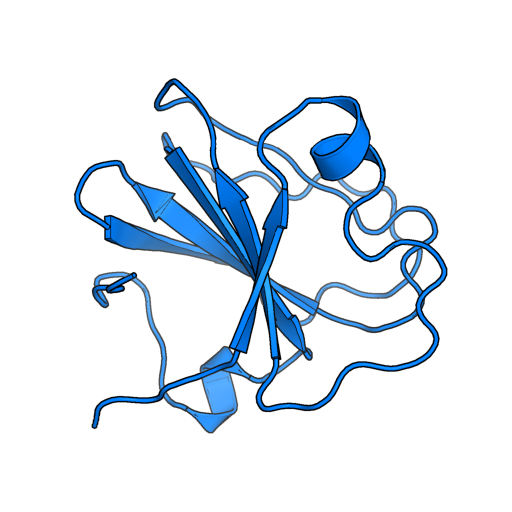.50 100 GLY A O 1
ATOM 805 N N . ILE A 1 101 ? -8.638 8.889 -3.389 1.00 96.94 101 ILE A N 1
ATOM 806 C CA . ILE A 1 101 ? -8.267 8.477 -2.029 1.00 96.94 101 ILE A CA 1
ATOM 807 C C . ILE A 1 101 ? -7.198 9.421 -1.483 1.00 96.94 101 ILE A C 1
ATOM 809 O O . ILE A 1 101 ? -6.216 9.729 -2.163 1.00 96.94 101 ILE A O 1
ATOM 813 N N . LYS A 1 102 ? -7.376 9.858 -0.239 1.00 97.44 102 LYS A N 1
ATOM 814 C CA . LYS A 1 102 ? -6.510 10.826 0.438 1.00 97.44 102 LYS A CA 1
ATOM 815 C C . LYS A 1 102 ? -6.279 10.457 1.902 1.00 97.44 102 LYS A C 1
ATOM 817 O O . LYS A 1 102 ? -6.978 9.627 2.478 1.00 97.44 102 LYS A O 1
ATOM 822 N N . GLN A 1 103 ? -5.288 11.105 2.516 1.00 97.94 103 GLN A N 1
ATOM 823 C CA . GLN A 1 103 ? -5.105 11.028 3.967 1.00 97.94 103 GLN A CA 1
ATOM 824 C C . GLN A 1 103 ? -6.386 11.482 4.686 1.00 97.94 103 GLN A C 1
ATOM 826 O O . GLN A 1 103 ? -7.040 12.433 4.251 1.00 97.94 103 GLN A O 1
ATOM 831 N N . GLY A 1 104 ? -6.735 10.795 5.772 1.00 98.00 104 GLY A N 1
ATOM 832 C CA . GLY A 1 104 ? -7.977 10.986 6.522 1.00 98.00 104 GLY A CA 1
ATOM 833 C C . GLY A 1 104 ? -9.146 10.112 6.060 1.00 98.00 104 GLY A C 1
ATOM 834 O O . GLY A 1 104 ? -10.139 9.990 6.780 1.00 98.00 104 GLY A O 1
ATOM 835 N N . ASP A 1 105 ? -9.052 9.470 4.892 1.00 98.00 105 ASP A N 1
ATOM 836 C CA . ASP A 1 105 ? -10.079 8.524 4.459 1.00 98.00 105 ASP A CA 1
ATOM 837 C C . ASP A 1 105 ? -10.069 7.265 5.335 1.00 98.00 105 ASP A C 1
ATOM 839 O O . ASP A 1 105 ? -9.026 6.821 5.824 1.00 98.00 105 ASP A O 1
ATOM 843 N N . LYS A 1 106 ? -11.250 6.667 5.518 1.00 96.94 106 LYS A N 1
ATOM 844 C CA . LYS A 1 106 ? -11.419 5.439 6.299 1.00 96.94 106 LYS A CA 1
ATOM 845 C C . LYS A 1 106 ? -11.519 4.205 5.418 1.00 96.94 106 LYS A C 1
ATOM 847 O O . LYS A 1 106 ? -12.141 4.231 4.357 1.00 96.94 106 LYS A O 1
ATOM 852 N N . ILE A 1 107 ? -10.977 3.105 5.924 1.00 95.38 107 ILE A N 1
ATOM 853 C CA . ILE A 1 107 ? -11.022 1.787 5.294 1.00 95.38 107 ILE A CA 1
ATOM 854 C C . ILE A 1 107 ? -11.858 0.834 6.158 1.00 95.38 107 ILE A C 1
ATOM 856 O O . ILE A 1 107 ? -11.899 0.938 7.383 1.00 95.38 107 ILE A O 1
ATOM 860 N N . SER A 1 108 ? -12.548 -0.106 5.512 1.00 94.38 108 SER A N 1
ATOM 861 C CA . SER A 1 108 ? -13.310 -1.170 6.167 1.00 94.38 108 SER A CA 1
ATOM 862 C C . SER A 1 108 ? -12.989 -2.522 5.537 1.00 94.38 108 SER A C 1
ATOM 864 O O . SER A 1 108 ? -13.071 -2.651 4.315 1.00 94.38 108 SER A O 1
ATOM 866 N N . PHE A 1 109 ? -12.686 -3.499 6.383 1.00 90.81 109 PHE A N 1
ATOM 867 C CA . PHE A 1 109 ? -12.511 -4.923 6.106 1.00 90.81 109 PHE A CA 1
ATOM 868 C C . PHE A 1 109 ? -12.820 -5.691 7.393 1.00 90.81 109 PHE A C 1
ATOM 870 O O . PHE A 1 109 ? -12.702 -5.055 8.482 1.00 90.81 109 PHE A O 1
#